Protein AF-A0A831L9N4-F1 (afdb_monomer_lite)

Foldseek 3Di:
DAAEEEWEEDDPDLQPQETPADLVNLLCCCPVPVHAYEYEAYPRHPDHPVSNVVSVHHYDPDPVVHQEYEDADADDLVPDAANHHYDYPQVPPVPDPVRVVSVVSCVVRND

Secondary structure (DSSP, 8-state):
---EEEEPPP-S-TT----SS-HHHHHHHHHHH--EEEE---SS-SS-HHHHHHTTPEE-S--TT-SEEE-SSPPPGGG--TT-EEES----TT--GGGHHHHHHHHHHT-

Radius of gyration: 14.15 Å; chains: 1; bounding box: 36×32×28 Å

Structure (mmCIF, N/CA/C/O backbone):
data_AF-A0A831L9N4-F1
#
_entry.id   AF-A0A831L9N4-F1
#
loop_
_atom_site.group_PDB
_atom_site.id
_atom_site.type_symbol
_atom_site.label_atom_id
_atom_site.label_alt_id
_atom_site.label_comp_id
_atom_site.label_asym_id
_atom_site.label_entity_id
_atom_site.label_seq_id
_atom_site.pdbx_PDB_ins_code
_atom_site.Cartn_x
_atom_site.Cartn_y
_atom_site.Cartn_z
_atom_site.occupancy
_atom_site.B_iso_or_equiv
_atom_site.auth_seq_id
_atom_site.auth_comp_id
_atom_site.auth_asym_id
_atom_site.auth_atom_id
_atom_site.pdbx_PDB_model_num
ATOM 1 N N . MET A 1 1 ? -17.192 0.353 15.255 1.00 55.91 1 MET A N 1
ATOM 2 C CA . MET A 1 1 ? -16.208 1.002 14.363 1.00 55.91 1 MET A CA 1
ATOM 3 C C . MET A 1 1 ? -15.780 -0.045 13.358 1.00 55.91 1 MET A C 1
ATOM 5 O O . MET A 1 1 ? -15.407 -1.125 13.788 1.00 55.91 1 MET A O 1
ATOM 9 N N . GLU A 1 2 ? -15.920 0.215 12.060 1.00 75.62 2 GLU A N 1
ATOM 10 C CA . GLU A 1 2 ? -15.433 -0.718 11.036 1.00 75.62 2 GLU A CA 1
ATOM 11 C C . GLU A 1 2 ? -13.903 -0.656 10.985 1.00 75.62 2 GLU A C 1
ATOM 13 O O . GLU A 1 2 ? -13.325 0.427 10.883 1.00 75.62 2 GLU A O 1
ATOM 18 N N . HIS A 1 3 ? -13.241 -1.809 11.068 1.00 92.12 3 HIS A N 1
ATOM 19 C CA . HIS A 1 3 ? -11.797 -1.904 10.881 1.00 92.12 3 HIS A CA 1
ATOM 20 C C . HIS A 1 3 ? -11.515 -2.061 9.389 1.00 92.12 3 HIS A C 1
ATOM 22 O O . HIS A 1 3 ? -11.822 -3.104 8.813 1.00 92.12 3 HIS A O 1
ATOM 28 N N . VAL A 1 4 ? -10.966 -1.016 8.764 1.00 97.12 4 VAL A N 1
ATOM 29 C CA . VAL A 1 4 ? -10.694 -0.984 7.321 1.00 97.12 4 VAL A CA 1
ATOM 30 C C . VAL A 1 4 ? -9.198 -0.855 7.067 1.00 97.12 4 VAL A C 1
ATOM 32 O O . VAL A 1 4 ? -8.549 0.073 7.558 1.00 97.12 4 VAL A O 1
ATOM 35 N N . ILE A 1 5 ? -8.673 -1.776 6.264 1.00 98.06 5 ILE A N 1
ATOM 36 C CA . ILE A 1 5 ? -7.292 -1.787 5.784 1.00 98.06 5 ILE A CA 1
ATOM 37 C C . ILE A 1 5 ? -7.274 -1.518 4.275 1.00 9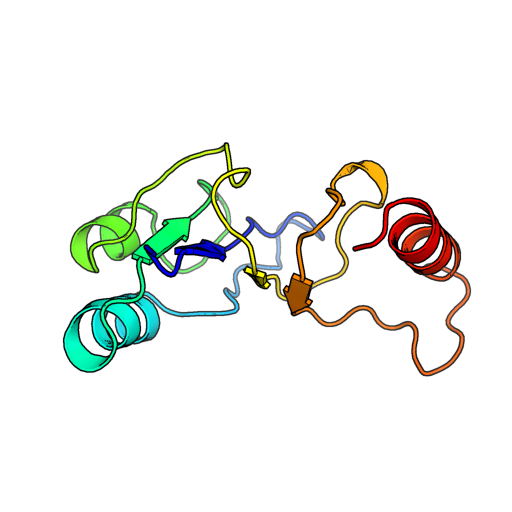8.06 5 ILE A C 1
ATOM 39 O O . ILE A 1 5 ? -8.118 -2.021 3.536 1.00 98.06 5 ILE A O 1
ATOM 43 N N . GLY A 1 6 ? -6.299 -0.742 3.812 1.00 98.50 6 GLY A N 1
ATOM 44 C CA . GLY A 1 6 ? -6.022 -0.491 2.404 1.00 98.50 6 GLY A CA 1
ATOM 45 C C . GLY A 1 6 ? -4.868 -1.357 1.901 1.00 98.50 6 GLY A C 1
ATOM 46 O O . GLY A 1 6 ? -3.862 -1.508 2.589 1.00 98.50 6 GLY A O 1
ATOM 47 N N . ILE A 1 7 ? -4.981 -1.898 0.691 1.00 98.69 7 ILE A N 1
ATOM 48 C CA . ILE A 1 7 ? -3.875 -2.514 -0.048 1.00 98.69 7 ILE A CA 1
ATOM 49 C C . ILE A 1 7 ? -3.619 -1.638 -1.270 1.00 98.69 7 ILE A C 1
ATOM 51 O O . ILE A 1 7 ? -4.423 -1.609 -2.208 1.00 98.69 7 ILE A O 1
ATOM 55 N N . ARG A 1 8 ? -2.507 -0.905 -1.236 1.00 98.19 8 ARG A N 1
ATOM 56 C CA . ARG A 1 8 ? -2.079 -0.021 -2.320 1.00 98.19 8 ARG A CA 1
ATOM 57 C C . ARG A 1 8 ? -1.600 -0.845 -3.518 1.00 98.19 8 ARG A C 1
ATOM 59 O O . ARG A 1 8 ? -1.084 -1.951 -3.347 1.00 98.19 8 ARG A O 1
ATOM 66 N N . ARG A 1 9 ? -1.743 -0.316 -4.736 1.00 98.12 9 ARG A N 1
ATOM 67 C CA . ARG A 1 9 ? -1.034 -0.873 -5.899 1.00 98.12 9 ARG A CA 1
ATOM 68 C C . ARG A 1 9 ? 0.461 -0.571 -5.799 1.00 98.12 9 ARG A C 1
ATOM 70 O O . ARG A 1 9 ? 0.848 0.513 -5.375 1.00 98.12 9 ARG A O 1
ATOM 77 N N . GLU A 1 10 ? 1.291 -1.509 -6.232 1.00 97.81 10 GLU A N 1
ATOM 78 C CA . GLU A 1 10 ? 2.717 -1.250 -6.428 1.00 97.81 10 GLU A CA 1
ATOM 79 C C . GLU A 1 10 ? 2.941 -0.520 -7.755 1.00 97.81 10 GLU A C 1
ATOM 81 O O . GLU A 1 10 ? 2.279 -0.798 -8.755 1.00 97.81 10 GLU A O 1
ATOM 86 N N . ASP A 1 11 ? 3.879 0.418 -7.747 1.00 95.06 11 ASP A N 1
ATOM 87 C CA . ASP A 1 11 ? 4.247 1.257 -8.890 1.00 95.06 11 ASP A CA 1
ATOM 88 C C . ASP A 1 11 ? 5.755 1.546 -8.938 1.00 95.06 11 ASP A C 1
ATOM 90 O O . ASP A 1 11 ? 6.213 2.380 -9.716 1.00 95.06 11 ASP A O 1
ATOM 94 N N . LYS A 1 12 ? 6.554 0.825 -8.137 1.00 93.50 12 LYS A N 1
ATOM 95 C CA . LYS A 1 12 ? 8.012 0.986 -8.112 1.00 93.50 12 LYS A CA 1
ATOM 96 C C . LYS A 1 12 ? 8.650 0.709 -9.475 1.00 93.50 12 LYS A C 1
ATOM 98 O O . LYS A 1 12 ? 9.628 1.358 -9.841 1.00 93.50 12 LYS A O 1
ATOM 103 N N . ASN A 1 13 ? 8.158 -0.314 -10.168 1.00 93.62 13 ASN A N 1
ATOM 104 C CA . ASN A 1 13 ? 8.517 -0.698 -11.531 1.00 93.62 13 ASN A CA 1
ATOM 105 C C . ASN A 1 13 ? 7.506 -1.740 -12.048 1.00 93.62 13 ASN A C 1
ATOM 107 O O . ASN A 1 13 ? 6.690 -2.252 -11.285 1.00 93.62 13 ASN A O 1
ATOM 111 N N . GLU A 1 14 ? 7.596 -2.088 -13.331 1.00 94.44 14 GLU A N 1
ATOM 112 C CA . GLU A 1 14 ? 6.726 -3.077 -13.990 1.00 94.44 14 GLU A CA 1
ATOM 113 C C . GLU A 1 14 ? 6.883 -4.523 -13.465 1.00 94.44 14 GLU A C 1
ATOM 115 O O . GLU A 1 14 ? 6.010 -5.363 -13.678 1.00 94.44 14 GLU A O 1
ATOM 120 N N . TRP A 1 15 ? 7.979 -4.819 -12.759 1.00 96.81 15 TRP A N 1
ATOM 121 C CA . TRP A 1 15 ? 8.336 -6.161 -12.286 1.00 96.81 15 TRP A CA 1
ATOM 122 C C . TRP A 1 15 ? 7.877 -6.445 -10.853 1.00 96.81 15 TRP A C 1
ATOM 124 O O . TRP A 1 15 ? 7.896 -7.600 -10.417 1.00 96.81 15 TRP A O 1
ATOM 134 N N . GLU A 1 16 ? 7.450 -5.426 -10.104 1.00 97.62 16 GLU A N 1
ATOM 135 C CA . GLU A 1 16 ? 6.956 -5.588 -8.739 1.00 97.62 16 GLU A CA 1
ATOM 136 C C . GLU A 1 16 ? 5.508 -6.085 -8.749 1.00 97.62 16 GLU A C 1
ATOM 138 O O . GLU A 1 16 ? 4.544 -5.344 -8.582 1.00 97.62 16 GLU A O 1
ATOM 143 N N . ARG A 1 17 ? 5.362 -7.389 -8.981 1.00 97.81 17 ARG A N 1
ATOM 144 C CA . ARG A 1 17 ? 4.059 -8.055 -9.086 1.00 97.81 17 ARG A CA 1
ATOM 145 C C . ARG A 1 17 ? 3.544 -8.585 -7.747 1.00 97.81 17 ARG A C 1
ATOM 147 O O . ARG A 1 17 ? 2.443 -9.134 -7.696 1.00 97.81 17 ARG A O 1
ATOM 154 N N . ARG A 1 18 ? 4.337 -8.505 -6.673 1.00 98.38 18 ARG A N 1
ATOM 155 C CA . ARG A 1 18 ? 3.956 -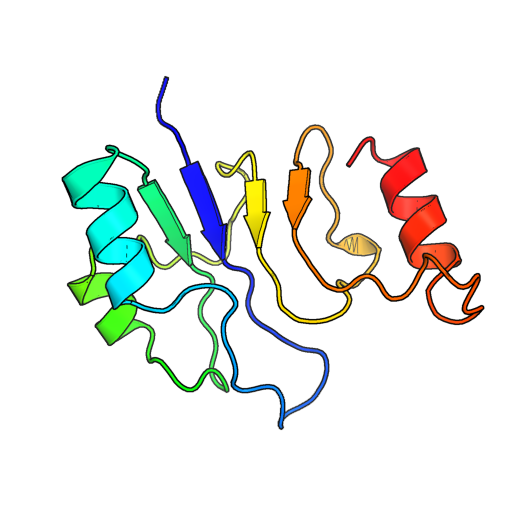9.044 -5.358 1.00 98.38 18 ARG A CA 1
ATOM 156 C C . ARG A 1 18 ? 2.881 -8.169 -4.714 1.00 98.38 18 ARG A C 1
ATOM 158 O O . ARG A 1 18 ? 2.682 -7.019 -5.083 1.00 98.38 18 ARG A O 1
ATOM 165 N N . ALA A 1 19 ? 2.194 -8.733 -3.729 1.00 98.06 19 ALA A N 1
ATOM 166 C CA . ALA A 1 19 ? 1.235 -8.020 -2.898 1.00 98.06 19 ALA A CA 1
ATOM 167 C C . ALA A 1 19 ? 1.577 -8.249 -1.419 1.00 98.06 19 ALA A C 1
ATOM 169 O O . ALA A 1 19 ? 2.043 -9.341 -1.079 1.00 98.06 19 ALA A O 1
ATOM 170 N N . PRO A 1 20 ? 1.330 -7.270 -0.532 1.00 98.19 20 PRO A N 1
ATOM 171 C CA . PRO A 1 20 ? 1.613 -7.429 0.894 1.00 98.19 20 PRO A CA 1
ATOM 172 C C . PRO A 1 20 ? 0.661 -8.434 1.563 1.00 98.19 20 PRO A C 1
ATOM 174 O O . PRO A 1 20 ? 1.031 -9.095 2.529 1.00 98.19 20 PRO A O 1
ATOM 177 N N . LEU A 1 21 ? -0.558 -8.577 1.032 1.00 98.44 21 LEU A N 1
ATOM 178 C CA . LEU A 1 21 ? -1.571 -9.527 1.480 1.00 98.44 21 LEU A CA 1
ATOM 179 C C . LEU A 1 21 ? -2.180 -10.234 0.269 1.00 98.44 21 LEU A C 1
ATOM 181 O O . LEU A 1 21 ? -2.546 -9.582 -0.709 1.00 98.44 21 LEU A O 1
ATOM 185 N N . THR A 1 22 ? -2.300 -11.557 0.335 1.00 98.69 22 THR A N 1
ATOM 186 C CA . THR A 1 22 ? -2.926 -12.375 -0.713 1.00 98.69 22 THR A CA 1
ATOM 187 C C . THR A 1 22 ? -4.459 -12.330 -0.596 1.00 98.69 22 THR A C 1
ATOM 189 O O . THR A 1 22 ? -4.981 -11.948 0.458 1.00 98.69 22 THR A O 1
ATOM 192 N N . PRO A 1 23 ? -5.211 -12.758 -1.628 1.00 98.81 23 PRO A N 1
ATOM 193 C CA . PRO A 1 23 ? -6.659 -12.949 -1.519 1.00 98.81 23 PRO A CA 1
ATOM 194 C C . PRO A 1 23 ? -7.066 -13.881 -0.362 1.00 98.81 23 PRO A C 1
ATOM 196 O O . PRO A 1 23 ? -8.074 -13.645 0.297 1.00 98.81 23 PRO A O 1
ATOM 199 N N . ASP A 1 24 ? -6.263 -14.901 -0.050 1.00 98.69 24 ASP A N 1
ATOM 200 C CA . ASP A 1 24 ? -6.508 -15.781 1.101 1.00 98.69 24 ASP A CA 1
ATOM 201 C C . ASP A 1 24 ? -6.385 -15.035 2.442 1.00 98.69 24 ASP A C 1
ATOM 203 O O . ASP A 1 24 ? -7.271 -15.121 3.293 1.00 98.69 24 ASP A O 1
ATOM 207 N N . HIS A 1 25 ? -5.349 -14.202 2.600 1.00 98.62 25 HIS A N 1
ATOM 208 C CA . HIS A 1 25 ? -5.201 -13.359 3.789 1.00 98.62 25 HIS A CA 1
ATOM 209 C C . HIS A 1 25 ? -6.384 -12.400 3.950 1.00 98.62 25 HIS A C 1
ATOM 211 O O . HIS A 1 25 ? -6.883 -12.222 5.059 1.00 98.62 25 HIS A O 1
ATOM 217 N N . VAL A 1 26 ? -6.851 -11.804 2.849 1.00 98.50 26 VAL A N 1
ATOM 218 C CA . VAL A 1 26 ? -8.033 -10.930 2.826 1.00 98.50 26 VAL A CA 1
ATOM 219 C C . VAL A 1 26 ? -9.279 -11.670 3.308 1.00 98.50 26 VAL A C 1
ATOM 221 O O . VAL A 1 26 ? -9.986 -11.176 4.188 1.00 98.50 26 VAL A O 1
ATOM 224 N N . ARG A 1 27 ? -9.524 -12.872 2.775 1.00 98.62 27 ARG A N 1
ATOM 225 C CA . ARG A 1 27 ? -10.658 -13.706 3.180 1.00 98.62 27 ARG A CA 1
ATOM 226 C C . ARG A 1 27 ? -10.596 -14.015 4.672 1.00 98.62 27 ARG A C 1
ATOM 228 O O . ARG A 1 27 ? -11.565 -13.783 5.391 1.00 98.62 27 ARG A O 1
ATOM 235 N N . ARG A 1 28 ? -9.429 -14.444 5.156 1.00 98.44 28 ARG A N 1
ATOM 236 C CA . ARG A 1 28 ? -9.202 -14.751 6.571 1.00 98.44 28 ARG A CA 1
ATOM 237 C C . ARG A 1 28 ? -9.397 -13.533 7.475 1.00 98.44 28 ARG A C 1
ATOM 239 O O . ARG A 1 28 ? -10.007 -13.663 8.531 1.00 98.44 28 ARG A O 1
ATOM 246 N N . LEU A 1 29 ? -8.908 -12.358 7.078 1.00 97.56 29 LEU A N 1
ATOM 247 C CA . LEU A 1 29 ? -9.103 -11.106 7.819 1.00 97.56 29 LEU A CA 1
ATOM 248 C C . LEU A 1 29 ? -10.588 -10.773 7.984 1.00 97.56 29 LEU A C 1
ATOM 250 O O . LEU A 1 29 ? -11.029 -10.410 9.076 1.00 97.56 29 LEU A O 1
ATOM 254 N N . LYS A 1 30 ? -11.367 -10.956 6.921 1.00 96.75 30 LYS A N 1
ATOM 255 C CA . LYS A 1 30 ? -12.810 -10.742 6.951 1.00 96.75 30 LYS A CA 1
ATOM 256 C C . LYS A 1 30 ? -13.522 -11.774 7.824 1.00 96.75 30 LYS A C 1
ATOM 258 O O . LYS A 1 30 ? -14.280 -11.397 8.710 1.00 96.75 30 LYS A O 1
ATOM 263 N N . GLU A 1 31 ? -13.280 -13.060 7.589 1.00 97.62 31 GLU A N 1
ATOM 264 C CA . GLU A 1 31 ? -14.026 -14.156 8.221 1.00 97.62 31 GLU A CA 1
ATOM 265 C C . GLU A 1 31 ? -13.663 -14.353 9.697 1.00 97.62 31 GLU A C 1
ATOM 267 O O . GLU A 1 31 ? -14.549 -14.549 10.525 1.00 97.62 31 GLU A O 1
ATOM 272 N N . ALA A 1 32 ? -12.377 -14.273 10.047 1.00 97.31 32 ALA A N 1
ATOM 273 C CA . ALA A 1 32 ? -11.917 -14.527 11.412 1.00 97.31 32 ALA A CA 1
ATOM 274 C C . ALA A 1 32 ? -11.918 -13.273 12.300 1.00 97.31 32 ALA A C 1
ATOM 276 O O . ALA A 1 32 ? -11.965 -13.395 13.524 1.00 97.31 32 ALA A O 1
ATOM 277 N N . HIS A 1 33 ? -11.828 -12.077 11.707 1.00 96.12 33 HIS A N 1
ATOM 278 C CA . HIS A 1 33 ? -11.608 -10.836 12.459 1.00 96.12 33 HIS A CA 1
ATOM 279 C C . HIS A 1 33 ? -12.571 -9.696 12.104 1.00 96.12 33 HIS A C 1
ATOM 281 O O . HIS A 1 33 ? -12.503 -8.643 12.735 1.00 96.12 33 HIS A O 1
ATOM 287 N N . GLY A 1 34 ? -13.463 -9.867 11.121 1.00 96.06 34 GLY A N 1
ATOM 288 C CA . GLY A 1 34 ? -14.383 -8.807 10.697 1.00 96.06 34 GLY A CA 1
ATOM 289 C C . GLY A 1 34 ? -13.676 -7.581 10.109 1.00 96.06 34 GLY A C 1
ATOM 290 O O . GLY A 1 34 ? -14.227 -6.483 10.133 1.00 96.06 34 GLY A O 1
ATOM 291 N N . VAL A 1 35 ? -12.442 -7.743 9.619 1.00 97.44 35 VAL A N 1
ATOM 292 C CA . VAL A 1 35 ? -11.657 -6.654 9.030 1.00 97.44 35 VAL A CA 1
ATOM 293 C C . VAL A 1 35 ? -12.003 -6.527 7.552 1.00 97.44 35 VAL A C 1
ATOM 295 O O . VAL A 1 35 ? -11.889 -7.481 6.782 1.00 97.44 35 VAL A O 1
ATOM 298 N N . HIS A 1 36 ? -12.406 -5.329 7.146 1.00 97.75 36 HIS A N 1
ATOM 299 C CA . HIS A 1 36 ? -12.697 -5.001 5.759 1.00 97.75 36 HIS A CA 1
ATOM 300 C C . HIS A 1 36 ? -11.429 -4.548 5.040 1.00 97.75 36 HIS A C 1
ATOM 302 O O . HIS A 1 36 ? -10.580 -3.861 5.609 1.00 97.75 36 HIS A O 1
ATOM 308 N N . THR A 1 37 ? -11.318 -4.895 3.762 1.00 98.38 37 THR A N 1
ATOM 309 C CA . THR A 1 37 ? -10.160 -4.527 2.946 1.00 98.38 37 THR A CA 1
ATOM 310 C C . THR A 1 37 ? -10.595 -3.781 1.697 1.00 98.38 37 THR A C 1
ATOM 312 O O . THR A 1 37 ? -11.444 -4.271 0.945 1.00 98.38 37 THR A O 1
ATOM 315 N N . ILE A 1 38 ? -9.975 -2.630 1.457 1.00 98.69 38 ILE A N 1
ATOM 316 C CA . ILE A 1 38 ? -10.064 -1.891 0.202 1.00 98.69 38 ILE A CA 1
ATOM 317 C C . ILE A 1 38 ? -8.767 -2.130 -0.563 1.00 98.69 38 ILE A C 1
ATOM 319 O O . ILE A 1 38 ? -7.680 -1.993 -0.012 1.00 98.69 38 ILE A O 1
ATOM 323 N N . VAL A 1 39 ? -8.871 -2.513 -1.826 1.00 98.75 39 VAL A N 1
ATOM 324 C CA . VAL A 1 39 ? -7.734 -2.882 -2.664 1.00 98.75 39 VAL A CA 1
ATOM 325 C C . VAL A 1 39 ? -7.728 -1.981 -3.887 1.00 98.75 39 VAL A C 1
ATOM 327 O O . VAL A 1 39 ? -8.716 -1.926 -4.621 1.00 98.75 39 VAL A O 1
ATOM 330 N N . GLN A 1 40 ? -6.610 -1.301 -4.133 1.00 98.75 40 GLN A N 1
ATOM 331 C CA . GLN A 1 40 ? -6.457 -0.547 -5.372 1.00 98.75 40 GLN A CA 1
ATOM 332 C C . GLN A 1 40 ? -6.373 -1.490 -6.579 1.00 98.75 40 GLN A C 1
ATOM 334 O O . GLN A 1 40 ? -5.697 -2.530 -6.490 1.00 98.75 40 GLN A O 1
ATOM 339 N N . PRO A 1 41 ? -7.015 -1.133 -7.708 1.00 98.56 41 PRO A N 1
ATOM 340 C CA . PRO A 1 41 ? -6.785 -1.793 -8.984 1.00 98.56 41 PRO A CA 1
ATOM 341 C C . PRO A 1 41 ? -5.299 -1.779 -9.337 1.00 98.56 41 PRO A C 1
ATOM 343 O O . PRO A 1 41 ? -4.615 -0.759 -9.177 1.00 98.56 41 PRO A O 1
ATOM 346 N N . SER A 1 42 ? -4.788 -2.910 -9.819 1.00 98.06 42 SER A N 1
ATOM 347 C CA . SER A 1 42 ? -3.398 -3.016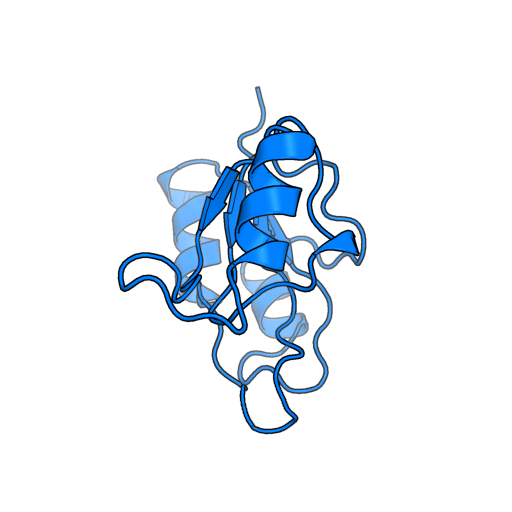 -10.263 1.00 98.06 42 SER A CA 1
ATOM 348 C C . SER A 1 42 ? -3.288 -3.868 -11.528 1.00 98.06 42 SER A C 1
ATOM 350 O O . SER A 1 42 ? -3.691 -5.029 -11.502 1.00 98.06 42 SER A O 1
ATOM 352 N N . PRO A 1 43 ? -2.694 -3.340 -12.615 1.00 96.25 43 PRO A N 1
ATOM 353 C CA . PRO A 1 43 ? -2.507 -4.101 -13.848 1.00 96.25 43 PRO A CA 1
ATOM 354 C C . PRO A 1 43 ? -1.325 -5.083 -13.788 1.00 96.25 43 PRO A C 1
ATOM 356 O O . PRO A 1 43 ? -1.242 -5.979 -14.622 1.00 96.25 43 PRO A O 1
ATOM 359 N N . ILE A 1 44 ? -0.399 -4.917 -12.833 1.00 96.94 44 ILE A N 1
ATOM 360 C CA . ILE A 1 44 ? 0.848 -5.702 -12.764 1.00 96.94 44 ILE A CA 1
ATOM 361 C C . ILE A 1 44 ? 0.848 -6.759 -11.652 1.00 96.94 44 ILE A C 1
ATOM 363 O O . ILE A 1 44 ? 1.609 -7.730 -11.720 1.00 96.94 44 ILE A O 1
ATOM 367 N N . ARG A 1 45 ? -0.005 -6.597 -10.633 1.00 97.94 45 ARG A N 1
ATOM 368 C CA . ARG A 1 45 ? -0.092 -7.509 -9.487 1.00 97.94 45 ARG A CA 1
ATOM 369 C C . ARG A 1 45 ? -0.385 -8.941 -9.941 1.00 97.94 45 ARG A C 1
ATOM 371 O O . ARG A 1 45 ? -1.181 -9.179 -10.841 1.00 9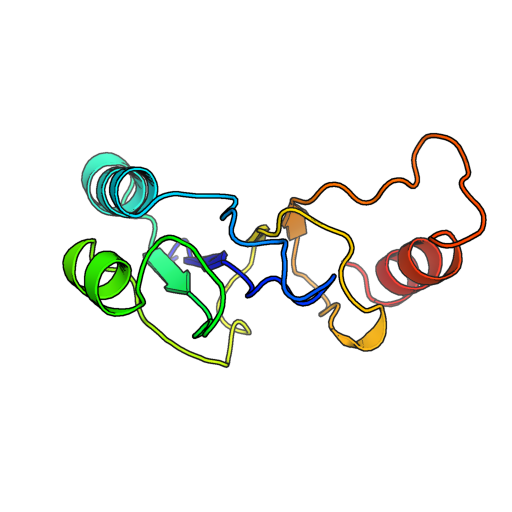7.94 45 ARG A O 1
ATOM 378 N N . VAL A 1 46 ? 0.269 -9.908 -9.299 1.00 98.31 46 VAL A N 1
ATOM 379 C CA . VAL A 1 46 ? 0.129 -11.337 -9.619 1.00 98.31 46 VAL A CA 1
ATOM 380 C C . VAL A 1 46 ? -1.277 -11.870 -9.334 1.00 98.31 46 VAL A C 1
ATOM 382 O O . VAL A 1 46 ? -1.751 -12.727 -10.068 1.00 98.31 46 VAL A O 1
ATOM 385 N N . PHE A 1 47 ? -1.940 -11.331 -8.308 1.00 98.56 47 PHE A N 1
ATOM 386 C CA . PHE A 1 47 ? -3.336 -11.606 -7.981 1.00 98.56 47 PHE A CA 1
ATOM 387 C C . PHE A 1 47 ? -4.242 -10.570 -8.643 1.00 98.56 47 PHE A C 1
ATOM 389 O O . PHE A 1 47 ? -4.068 -9.358 -8.452 1.00 98.56 47 PHE A O 1
ATOM 396 N N . THR A 1 48 ? -5.218 -11.058 -9.394 1.00 98.50 48 THR A N 1
ATOM 397 C CA . THR A 1 48 ? -6.178 -10.238 -10.129 1.00 98.50 48 THR A CA 1
ATOM 398 C C . THR A 1 48 ? -7.156 -9.530 -9.194 1.00 98.50 48 THR A C 1
ATOM 400 O O . THR A 1 48 ? -7.428 -9.971 -8.075 1.00 98.50 48 THR A O 1
ATOM 403 N N . ASP A 1 49 ? -7.740 -8.430 -9.668 1.00 98.69 49 ASP A N 1
ATOM 404 C CA . ASP A 1 49 ? -8.785 -7.719 -8.926 1.00 98.69 49 ASP A CA 1
ATOM 405 C C . ASP A 1 49 ? -10.008 -8.614 -8.656 1.00 98.69 49 ASP A C 1
ATOM 407 O O . ASP A 1 49 ? -10.633 -8.501 -7.602 1.00 98.69 49 ASP A O 1
ATOM 411 N N . ASP A 1 50 ? -10.325 -9.543 -9.563 1.00 98.69 50 ASP A N 1
ATOM 412 C CA . ASP A 1 50 ? -11.429 -10.494 -9.394 1.00 98.69 50 ASP A CA 1
ATOM 413 C C . ASP A 1 50 ? -11.168 -11.510 -8.280 1.00 98.69 50 ASP A C 1
ATOM 415 O O . ASP A 1 50 ? -12.082 -11.817 -7.513 1.00 98.69 50 ASP A O 1
ATOM 419 N N . GLU A 1 51 ? -9.927 -11.972 -8.109 1.00 98.81 51 GLU A N 1
ATOM 420 C CA . GLU A 1 51 ? -9.564 -12.824 -6.971 1.00 98.81 51 GLU A CA 1
ATOM 421 C C . GLU A 1 51 ? -9.773 -12.097 -5.635 1.00 98.81 51 GLU A C 1
ATOM 423 O O . GLU A 1 51 ? -10.299 -12.680 -4.684 1.00 98.81 51 GLU A O 1
ATOM 428 N N . TYR A 1 52 ? -9.439 -10.805 -5.561 1.00 98.81 52 TYR A N 1
ATOM 429 C CA . TYR A 1 52 ? -9.711 -9.990 -4.374 1.00 98.81 52 TYR A CA 1
ATOM 430 C C . TYR A 1 52 ? -11.211 -9.752 -4.151 1.00 98.81 52 TYR A C 1
ATOM 432 O O . TYR A 1 52 ? -11.673 -9.854 -3.011 1.00 98.81 52 TYR A O 1
ATOM 440 N N . ARG A 1 53 ? -11.999 -9.500 -5.209 1.00 98.69 53 ARG A N 1
ATOM 441 C CA . ARG A 1 53 ? -13.471 -9.413 -5.105 1.00 98.69 53 ARG A CA 1
ATOM 442 C C . ARG A 1 53 ? -14.059 -10.715 -4.567 1.00 98.69 53 ARG A C 1
ATOM 444 O O . ARG A 1 53 ? -14.856 -10.686 -3.631 1.00 98.69 53 ARG A O 1
ATOM 451 N N . ALA A 1 54 ? -13.618 -11.858 -5.092 1.00 98.62 54 ALA A N 1
ATOM 452 C CA . ALA A 1 54 ? -14.043 -13.185 -4.645 1.00 98.62 54 ALA A CA 1
ATOM 453 C C . ALA A 1 54 ? -13.588 -13.517 -3.208 1.00 98.62 54 ALA A C 1
ATOM 455 O O . ALA A 1 54 ? -14.201 -14.346 -2.528 1.00 98.62 54 ALA A O 1
ATOM 456 N N . ALA A 1 55 ? -12.522 -12.877 -2.722 1.00 98.56 55 ALA A N 1
ATOM 457 C CA . ALA A 1 55 ? -12.098 -12.914 -1.321 1.00 98.56 55 ALA A CA 1
ATOM 458 C C . ALA A 1 55 ? -12.896 -11.970 -0.405 1.00 98.56 55 ALA A C 1
ATOM 460 O O . ALA A 1 55 ? -12.774 -12.038 0.816 1.00 98.56 55 ALA A O 1
ATOM 461 N N . GLY A 1 56 ? -13.753 -11.120 -0.974 1.00 98.00 56 GLY A N 1
ATOM 462 C CA . GLY A 1 56 ? -14.608 -10.202 -0.234 1.00 98.00 56 GLY A CA 1
ATOM 463 C C . GLY A 1 56 ? -14.011 -8.816 0.001 1.00 98.00 56 GLY A C 1
ATOM 464 O O . GLY A 1 56 ? -14.545 -8.103 0.855 1.00 98.00 56 GLY A O 1
ATOM 465 N N . ALA A 1 57 ? -12.957 -8.437 -0.730 1.00 98.31 57 ALA A N 1
ATOM 466 C CA . ALA A 1 57 ? -12.444 -7.071 -0.756 1.00 98.31 57 ALA A CA 1
ATOM 467 C C . ALA A 1 57 ? -13.313 -6.140 -1.610 1.00 98.31 57 ALA A C 1
ATOM 469 O O . ALA A 1 57 ? -13.929 -6.550 -2.595 1.00 98.31 57 ALA A O 1
ATOM 470 N N . GLN A 1 58 ? -13.272 -4.852 -1.278 1.00 98.56 58 GLN A N 1
ATOM 471 C CA . GLN A 1 58 ? -13.736 -3.783 -2.154 1.00 98.56 58 GLN A CA 1
ATOM 472 C C . GLN A 1 58 ? -12.592 -3.354 -3.080 1.00 98.56 58 GLN A C 1
ATOM 474 O O . GLN A 1 58 ? -11.522 -2.995 -2.600 1.00 98.56 58 GLN A O 1
ATOM 479 N N . ILE A 1 59 ? -12.825 -3.327 -4.393 1.00 98.69 59 ILE A N 1
ATOM 480 C CA . ILE A 1 59 ? -11.873 -2.739 -5.346 1.00 98.69 59 ILE A CA 1
ATOM 481 C C . ILE A 1 59 ? -12.181 -1.250 -5.503 1.00 98.69 59 ILE A C 1
ATOM 483 O O . ILE A 1 59 ? -13.307 -0.899 -5.856 1.00 98.69 59 ILE A O 1
ATOM 487 N N . SER A 1 60 ? -11.214 -0.380 -5.214 1.00 98.50 60 SER A N 1
ATOM 488 C CA . SER A 1 60 ? -11.381 1.080 -5.266 1.00 98.50 60 SER A CA 1
ATOM 489 C C . SER A 1 60 ? -10.033 1.786 -5.372 1.00 98.50 60 SER A C 1
ATOM 491 O O . SER A 1 60 ? -9.082 1.402 -4.700 1.00 98.50 60 SER A O 1
ATOM 493 N N . GLU A 1 61 ? -9.969 2.846 -6.175 1.00 97.81 61 GLU A N 1
ATOM 494 C CA . GLU A 1 61 ? -8.824 3.767 -6.215 1.00 97.81 61 GLU A CA 1
ATOM 495 C C . GLU A 1 61 ? -8.646 4.522 -4.893 1.00 97.81 61 GLU A C 1
ATOM 497 O O . GLU A 1 61 ? -7.522 4.739 -4.436 1.00 97.81 61 GLU A O 1
ATOM 502 N N . ASP A 1 62 ? -9.765 4.900 -4.275 1.00 97.00 62 ASP A N 1
ATOM 503 C CA . ASP A 1 62 ? -9.787 5.656 -3.032 1.00 97.00 62 ASP A CA 1
ATOM 504 C C . ASP A 1 62 ? -9.583 4.738 -1.818 1.00 97.00 62 ASP A C 1
ATOM 506 O O . ASP A 1 62 ? -10.374 3.816 -1.585 1.00 97.00 62 ASP A O 1
ATOM 510 N N . LEU A 1 63 ? -8.530 5.028 -1.048 1.00 96.94 63 LEU A N 1
ATOM 511 C CA . LEU A 1 63 ? -8.171 4.369 0.208 1.00 96.94 63 LEU A CA 1
ATOM 512 C C . LEU A 1 63 ? -8.462 5.237 1.444 1.00 96.94 63 LEU A C 1
ATOM 514 O O . LEU A 1 63 ? -8.139 4.811 2.546 1.00 96.94 63 LEU A O 1
ATOM 518 N N . SER A 1 64 ? -9.094 6.407 1.301 1.00 94.38 64 SER A N 1
ATOM 519 C CA . SER A 1 64 ? -9.328 7.384 2.385 1.00 94.38 64 SER A CA 1
ATOM 520 C C . SER A 1 64 ? -10.068 6.824 3.607 1.00 94.38 64 SER A C 1
ATOM 522 O O . SER A 1 64 ? -9.936 7.327 4.722 1.00 94.38 64 SER A O 1
ATOM 524 N N . ARG A 1 65 ? -10.856 5.758 3.420 1.00 94.75 65 ARG A N 1
ATOM 525 C CA . ARG A 1 65 ? -11.550 5.051 4.509 1.00 94.75 65 ARG A CA 1
ATOM 526 C C . ARG A 1 65 ? -10.624 4.166 5.347 1.00 94.75 65 ARG A C 1
ATOM 528 O O . ARG A 1 65 ? -11.007 3.784 6.453 1.00 94.75 65 ARG A O 1
ATOM 535 N N . ALA A 1 66 ? -9.462 3.782 4.825 1.00 96.12 66 ALA A N 1
ATOM 536 C CA . ALA A 1 66 ? -8.524 2.909 5.509 1.00 96.12 66 ALA A CA 1
ATOM 537 C C . ALA A 1 66 ? -7.659 3.699 6.494 1.00 96.12 66 ALA A C 1
ATOM 539 O O . ALA A 1 66 ? -7.040 4.693 6.137 1.00 96.12 66 ALA A O 1
ATOM 540 N N . ARG A 1 67 ? -7.569 3.213 7.736 1.00 94.62 67 ARG A N 1
ATOM 541 C CA . ARG A 1 67 ? -6.665 3.782 8.755 1.00 94.62 67 ARG A CA 1
ATOM 542 C C . ARG A 1 67 ? -5.286 3.134 8.753 1.00 94.62 67 ARG A C 1
ATOM 544 O O . ARG A 1 67 ? -4.365 3.659 9.369 1.00 94.62 67 ARG A O 1
ATOM 551 N N . VAL A 1 68 ? -5.156 1.994 8.077 1.00 97.56 68 VAL A N 1
ATOM 552 C CA . VAL A 1 68 ? -3.887 1.300 7.860 1.00 97.56 68 VAL A CA 1
ATOM 553 C C . VAL A 1 68 ? -3.770 0.968 6.380 1.00 97.56 68 VAL A C 1
ATOM 555 O O . VAL A 1 68 ? -4.687 0.365 5.824 1.00 97.56 68 VAL A O 1
ATOM 558 N N . VAL A 1 69 ? -2.658 1.327 5.744 1.00 98.44 69 VAL A N 1
ATOM 559 C CA . VAL A 1 69 ? -2.388 1.048 4.328 1.00 98.44 69 VAL A CA 1
ATOM 560 C C . VAL A 1 69 ? -1.136 0.187 4.198 1.00 98.44 69 VAL A C 1
ATOM 562 O O . VAL A 1 69 ? -0.078 0.510 4.734 1.00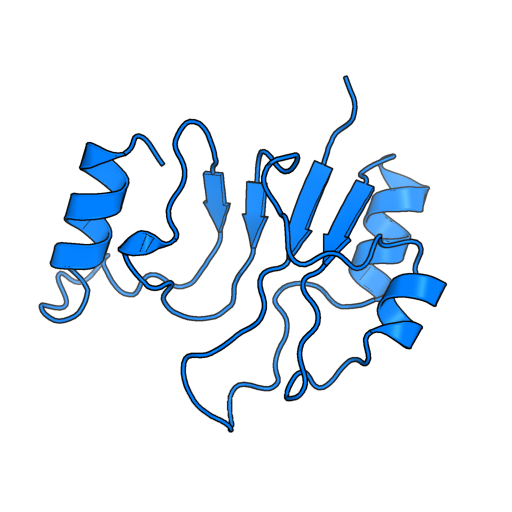 98.44 69 VAL A O 1
ATOM 565 N N . PHE A 1 70 ? -1.257 -0.916 3.465 1.00 98.69 70 PHE A N 1
ATOM 566 C CA . PHE A 1 70 ? -0.168 -1.841 3.177 1.00 98.69 70 PHE A CA 1
ATOM 567 C C . PHE A 1 70 ? 0.377 -1.626 1.766 1.00 98.69 70 PHE A C 1
ATOM 569 O O . PHE A 1 70 ? -0.390 -1.491 0.807 1.00 98.69 70 PHE A O 1
ATOM 576 N N . ALA A 1 71 ? 1.702 -1.686 1.652 1.00 98.38 71 ALA A N 1
ATOM 577 C CA . ALA A 1 71 ? 2.452 -1.774 0.403 1.00 98.38 71 ALA A CA 1
ATOM 578 C C . ALA A 1 71 ? 3.689 -2.671 0.609 1.00 98.38 71 ALA A C 1
ATOM 580 O O . ALA A 1 71 ? 4.080 -2.976 1.736 1.00 98.38 71 ALA A O 1
ATOM 581 N N . VAL A 1 72 ? 4.312 -3.118 -0.474 1.00 98.12 72 VAL A N 1
ATOM 582 C CA . VAL A 1 72 ? 5.585 -3.844 -0.454 1.00 98.12 72 VAL A CA 1
ATOM 583 C C . VAL A 1 72 ? 6.736 -2.848 -0.525 1.00 98.12 72 VAL A C 1
ATOM 585 O O . VAL A 1 72 ? 7.617 -2.868 0.335 1.00 98.12 72 VAL A O 1
ATOM 588 N N . LYS A 1 73 ? 6.761 -1.987 -1.543 1.00 97.44 73 LYS A N 1
ATOM 589 C CA . LYS A 1 73 ? 7.885 -1.085 -1.813 1.00 97.44 73 LYS A CA 1
ATOM 590 C C . LYS A 1 73 ? 7.609 0.335 -1.332 1.00 97.44 73 LYS A C 1
ATOM 592 O O . LYS A 1 73 ? 6.613 0.609 -0.668 1.00 97.44 73 LYS A O 1
ATOM 597 N N . GLU A 1 74 ? 8.581 1.209 -1.583 1.00 96.25 74 GLU A N 1
ATOM 598 C CA . GLU A 1 74 ? 8.512 2.615 -1.200 1.00 96.25 74 GLU A CA 1
ATOM 599 C C . GLU A 1 74 ? 7.290 3.293 -1.836 1.00 96.25 74 GLU A C 1
ATOM 601 O O . GLU A 1 74 ? 6.961 3.013 -2.988 1.00 96.25 74 GLU A O 1
ATOM 606 N N . ILE A 1 75 ? 6.643 4.195 -1.098 1.00 96.56 75 ILE A N 1
ATOM 607 C CA . ILE A 1 75 ? 5.457 4.928 -1.552 1.00 96.56 75 ILE A CA 1
ATOM 608 C C . ILE A 1 75 ? 5.889 6.348 -1.961 1.00 96.56 75 ILE A C 1
ATOM 610 O O . ILE A 1 75 ? 6.634 6.981 -1.209 1.00 96.56 75 ILE A O 1
ATOM 614 N N . PRO A 1 76 ? 5.438 6.873 -3.117 1.00 95.88 76 PRO A N 1
ATOM 615 C CA . PRO A 1 76 ? 5.625 8.274 -3.485 1.00 95.88 76 PRO A CA 1
ATOM 616 C C . PRO A 1 76 ? 5.170 9.229 -2.372 1.00 95.88 76 PRO A C 1
ATOM 618 O O . PRO A 1 76 ? 4.097 9.062 -1.789 1.00 95.88 76 PRO A O 1
ATOM 621 N N . ALA A 1 77 ? 6.002 10.223 -2.062 1.00 95.75 77 ALA A N 1
ATOM 622 C CA . ALA A 1 77 ? 5.857 11.080 -0.885 1.00 95.75 77 ALA A CA 1
ATOM 623 C C . ALA A 1 77 ? 4.532 11.874 -0.870 1.00 95.75 77 ALA A C 1
ATOM 625 O O . ALA A 1 77 ? 3.964 12.161 0.183 1.00 95.75 77 ALA A O 1
ATOM 626 N N . GLU A 1 78 ? 4.013 12.204 -2.044 1.00 95.25 78 GLU A N 1
ATOM 627 C CA . GLU A 1 78 ? 2.757 12.912 -2.260 1.00 95.25 78 GLU A CA 1
ATOM 628 C C . GLU A 1 78 ? 1.507 12.092 -1.911 1.00 95.25 78 GLU A C 1
ATOM 630 O O . GLU A 1 78 ? 0.432 12.668 -1.759 1.00 95.25 78 GLU A O 1
ATOM 635 N N . LEU A 1 79 ? 1.630 10.768 -1.767 1.00 95.75 79 LEU A N 1
ATOM 636 C CA . LEU A 1 79 ? 0.494 9.879 -1.513 1.00 95.75 79 LEU A CA 1
ATOM 637 C C . LEU A 1 79 ? 0.228 9.630 -0.027 1.00 95.75 79 LEU A C 1
ATOM 639 O O . LEU A 1 79 ? -0.793 9.025 0.301 1.00 95.75 79 LEU A O 1
ATOM 643 N N . PHE A 1 80 ? 1.112 10.075 0.870 1.00 96.75 80 PHE A N 1
ATOM 644 C CA . PHE A 1 80 ? 0.869 9.955 2.305 1.00 96.75 80 PHE A CA 1
ATOM 645 C C . PHE A 1 80 ? -0.265 10.882 2.742 1.00 96.75 80 PHE A C 1
ATOM 647 O O . PHE A 1 80 ? -0.289 12.074 2.434 1.00 96.75 80 PHE A O 1
ATOM 654 N N . GLN A 1 81 ? -1.192 10.305 3.496 1.00 95.50 81 GLN A N 1
ATOM 655 C CA . GLN A 1 81 ? -2.356 10.962 4.081 1.00 95.50 81 GLN A CA 1
ATOM 656 C C . GLN A 1 81 ? -2.198 11.055 5.604 1.00 95.50 81 GLN A C 1
ATOM 658 O O . GLN A 1 81 ? -1.620 10.137 6.193 1.00 95.50 81 GLN A O 1
ATOM 663 N N . PRO A 1 82 ? -2.712 12.123 6.242 1.00 95.19 82 PRO A N 1
ATOM 664 C CA . PRO A 1 82 ? -2.684 12.258 7.696 1.00 95.19 82 PRO A CA 1
ATOM 665 C C . PRO A 1 82 ? -3.514 11.161 8.372 1.00 95.19 82 PRO A C 1
ATOM 667 O O . PRO A 1 82 ? -4.412 10.575 7.758 1.00 95.19 82 PRO A O 1
ATOM 670 N N . ASP A 1 83 ? -3.229 10.893 9.648 1.00 92.19 83 ASP A N 1
ATOM 671 C CA . ASP A 1 83 ? -3.990 9.962 10.496 1.00 92.19 83 ASP A CA 1
ATOM 672 C C . ASP A 1 83 ? -4.153 8.552 9.889 1.00 92.19 83 ASP A C 1
ATOM 674 O O . ASP A 1 83 ? -5.195 7.896 10.055 1.00 92.19 83 ASP A O 1
ATOM 678 N N . THR A 1 84 ? -3.133 8.103 9.153 1.00 95.94 84 THR A N 1
ATOM 679 C CA . THR A 1 84 ? -3.098 6.824 8.437 1.00 95.94 84 THR A CA 1
ATOM 680 C C . THR A 1 84 ? -1.772 6.132 8.703 1.00 95.94 84 THR A C 1
ATOM 682 O O . THR A 1 84 ? -0.730 6.663 8.351 1.00 95.94 84 THR A O 1
ATOM 685 N N . ALA A 1 85 ? -1.800 4.926 9.267 1.00 97.00 85 ALA A N 1
ATOM 686 C CA . ALA A 1 85 ? -0.591 4.140 9.482 1.00 97.00 85 ALA A CA 1
ATOM 687 C C . ALA A 1 85 ? -0.184 3.398 8.199 1.00 97.00 85 ALA A C 1
ATOM 689 O O . ALA A 1 85 ? -1.000 2.703 7.590 1.00 97.00 85 ALA A O 1
ATOM 690 N N . TYR A 1 86 ? 1.090 3.473 7.815 1.00 98.00 86 TYR A N 1
ATOM 691 C CA . TYR A 1 86 ? 1.612 2.779 6.632 1.00 98.00 86 TYR A CA 1
ATOM 692 C C . TYR A 1 86 ? 2.503 1.595 7.018 1.00 98.00 86 TYR A C 1
ATOM 694 O O . TYR A 1 86 ? 3.427 1.728 7.819 1.00 98.00 86 TYR A O 1
ATOM 702 N N . VAL A 1 87 ? 2.262 0.433 6.406 1.00 98.38 87 VAL A N 1
ATOM 703 C CA . VAL A 1 87 ? 3.046 -0.795 6.610 1.00 98.38 87 VAL A CA 1
ATOM 704 C C . VAL A 1 87 ? 3.695 -1.198 5.290 1.00 98.38 87 VAL A C 1
ATOM 706 O O . VAL A 1 87 ? 3.030 -1.722 4.398 1.00 98.38 87 VAL A O 1
ATOM 709 N N . PHE A 1 88 ? 4.993 -0.921 5.155 1.00 98.12 88 PHE A N 1
ATOM 710 C CA . PHE A 1 88 ? 5.762 -1.164 3.932 1.00 98.12 88 PHE A CA 1
ATOM 711 C C . PHE A 1 88 ? 7.269 -1.180 4.202 1.00 98.12 88 PHE A C 1
ATOM 713 O O . PHE A 1 88 ? 7.738 -0.735 5.254 1.00 98.12 88 PHE A O 1
ATOM 720 N N . PHE A 1 89 ? 8.061 -1.660 3.240 1.00 97.69 89 PHE A N 1
ATOM 721 C CA . PHE A 1 89 ? 9.514 -1.556 3.325 1.00 97.69 89 PHE A CA 1
ATOM 722 C C . PHE A 1 89 ? 9.962 -0.154 2.890 1.00 97.69 89 PHE A C 1
ATOM 724 O O . PHE A 1 89 ? 10.222 0.101 1.714 1.00 97.69 89 PHE A O 1
ATOM 731 N N . SER A 1 90 ? 10.096 0.755 3.857 1.00 96.56 90 SER A N 1
ATOM 732 C CA . SER A 1 90 ? 10.495 2.152 3.623 1.00 96.56 90 SER A CA 1
ATOM 733 C C . SER A 1 90 ? 11.956 2.324 3.211 1.00 96.56 90 SER A C 1
ATOM 735 O O . SER A 1 90 ? 12.311 3.329 2.610 1.00 96.56 90 SER A O 1
ATOM 737 N N . HIS A 1 91 ? 12.827 1.372 3.556 1.00 96.69 91 HIS A N 1
ATOM 738 C CA . HIS A 1 91 ? 14.279 1.476 3.379 1.00 96.69 91 HIS A CA 1
ATOM 739 C C . HIS A 1 91 ? 14.863 2.782 3.957 1.00 96.69 91 HIS A C 1
ATOM 741 O O . HIS A 1 91 ? 15.749 3.371 3.351 1.00 96.69 91 HIS A O 1
ATOM 747 N N . THR A 1 92 ? 14.385 3.227 5.124 1.00 96.94 92 THR A N 1
ATOM 748 C CA . THR A 1 92 ? 14.872 4.453 5.792 1.00 96.94 92 THR A CA 1
ATOM 749 C C . THR A 1 92 ? 15.750 4.182 7.013 1.00 96.94 92 THR A C 1
ATOM 751 O O . THR A 1 92 ? 16.584 5.009 7.367 1.00 96.94 92 THR A O 1
ATOM 754 N N . ILE A 1 93 ? 15.620 3.009 7.646 1.00 96.88 93 ILE A N 1
ATOM 755 C CA . ILE A 1 93 ? 16.270 2.708 8.936 1.00 96.88 93 ILE A CA 1
ATOM 756 C C . ILE A 1 93 ? 17.808 2.726 8.894 1.00 96.88 93 ILE A C 1
ATOM 758 O O . ILE A 1 93 ? 18.445 2.891 9.928 1.00 96.88 93 ILE A O 1
ATOM 762 N N . LYS A 1 94 ? 18.421 2.578 7.710 1.00 97.00 94 LYS A N 1
ATOM 763 C CA . LYS A 1 94 ? 19.882 2.649 7.529 1.00 97.00 94 LYS A CA 1
ATOM 764 C C . LYS A 1 94 ? 20.340 4.019 7.009 1.00 97.00 94 LYS A C 1
ATOM 766 O O . LYS A 1 94 ? 21.464 4.130 6.532 1.00 97.00 94 LYS A O 1
ATOM 771 N N . GLY A 1 95 ? 19.477 5.038 7.048 1.00 94.25 95 GLY A N 1
ATOM 772 C CA . GLY A 1 95 ? 19.794 6.393 6.595 1.00 94.25 95 GLY A CA 1
ATOM 773 C C . GLY A 1 95 ? 20.020 6.505 5.087 1.00 94.25 95 GLY A C 1
ATOM 774 O O . GLY A 1 95 ? 20.858 7.289 4.650 1.00 94.25 95 GLY A O 1
ATOM 775 N N . GLN A 1 96 ? 19.332 5.696 4.276 1.00 95.38 96 GLN A N 1
ATOM 776 C CA . GLN A 1 96 ? 19.528 5.710 2.829 1.00 95.38 96 GLN A CA 1
ATOM 777 C C . GLN A 1 96 ? 19.046 7.034 2.205 1.00 95.38 96 GLN A C 1
ATOM 779 O O . GLN A 1 96 ? 17.845 7.310 2.256 1.00 95.38 96 GLN A O 1
ATOM 784 N N . PRO A 1 97 ? 19.929 7.824 1.553 1.00 94.38 97 PRO A N 1
ATOM 785 C CA . PRO A 1 97 ? 19.609 9.193 1.137 1.00 94.38 97 PRO A CA 1
ATOM 786 C C . PRO A 1 97 ? 18.370 9.317 0.247 1.00 94.38 97 PRO A C 1
ATOM 788 O O . PRO A 1 97 ? 17.586 10.244 0.414 1.00 94.38 97 PRO A O 1
ATOM 791 N N . TYR A 1 98 ? 18.155 8.356 -0.654 1.00 93.31 98 TYR A N 1
ATOM 792 C CA . TYR A 1 98 ? 17.078 8.403 -1.646 1.00 93.31 98 TYR A CA 1
ATOM 793 C C . TYR A 1 98 ? 15.658 8.350 -1.053 1.00 93.31 98 TYR A C 1
ATOM 795 O O . TYR A 1 98 ? 14.720 8.732 -1.742 1.00 93.31 98 TYR A O 1
ATOM 803 N N . ASN A 1 99 ? 15.488 7.911 0.201 1.00 96.56 99 ASN A N 1
ATOM 804 C CA . ASN A 1 99 ? 14.181 7.843 0.869 1.00 96.56 99 ASN A CA 1
ATOM 805 C C . ASN A 1 99 ? 14.050 8.794 2.064 1.00 96.56 99 ASN A C 1
ATOM 807 O O . ASN A 1 99 ? 13.024 8.783 2.746 1.00 96.56 99 ASN A O 1
ATOM 811 N N . MET A 1 100 ? 15.060 9.619 2.349 1.00 96.88 100 MET A N 1
ATOM 812 C CA . MET A 1 100 ? 14.989 10.527 3.497 1.00 96.88 100 MET A CA 1
ATOM 813 C C . MET A 1 100 ? 13.945 11.630 3.302 1.00 96.88 100 MET A C 1
ATOM 815 O O . MET A 1 100 ? 13.294 12.017 4.271 1.00 96.88 100 MET A O 1
ATOM 819 N N . ASP A 1 101 ? 13.719 12.084 2.068 1.00 96.50 101 ASP A N 1
ATOM 820 C CA . ASP A 1 101 ? 12.667 13.064 1.772 1.00 96.50 101 ASP A CA 1
ATOM 821 C C . ASP A 1 101 ? 11.264 12.457 1.916 1.00 96.50 101 ASP A C 1
ATOM 823 O O . ASP A 1 101 ? 10.366 13.099 2.455 1.00 96.50 101 ASP A O 1
ATOM 827 N N . MET A 1 102 ? 11.095 11.183 1.544 1.00 97.31 102 MET A N 1
ATOM 828 C CA . MET A 1 102 ? 9.870 10.419 1.803 1.00 97.31 102 MET A CA 1
ATOM 829 C C . MET A 1 102 ? 9.590 10.328 3.311 1.00 97.31 102 MET A C 1
ATOM 831 O O . MET A 1 102 ? 8.478 10.618 3.746 1.00 97.31 102 MET A O 1
ATOM 835 N N . LEU A 1 103 ? 10.602 9.987 4.120 1.00 97.50 103 LEU A N 1
ATOM 836 C CA . LEU A 1 103 ? 10.466 9.945 5.579 1.00 97.50 103 LEU A CA 1
ATOM 837 C C . LEU A 1 103 ? 10.096 11.314 6.157 1.00 97.50 103 LEU A C 1
ATOM 839 O O . LEU A 1 103 ? 9.185 11.405 6.976 1.00 97.50 103 LEU A O 1
ATOM 843 N N . ARG A 1 104 ? 10.781 12.379 5.721 1.00 97.25 104 ARG A N 1
ATOM 844 C CA . ARG A 1 104 ? 10.469 13.749 6.142 1.00 97.25 104 ARG A CA 1
ATOM 845 C C . ARG A 1 104 ? 9.011 14.079 5.847 1.00 97.25 104 ARG A C 1
ATOM 847 O O . ARG A 1 104 ? 8.313 14.582 6.721 1.00 97.25 104 ARG A O 1
ATOM 854 N N . ARG A 1 105 ? 8.538 13.730 4.649 1.00 97.50 105 ARG A N 1
ATOM 855 C CA . ARG A 1 105 ? 7.156 13.974 4.253 1.00 97.50 105 ARG A CA 1
ATOM 856 C C . ARG A 1 105 ? 6.153 13.218 5.124 1.00 97.50 105 ARG A C 1
ATOM 858 O O . ARG A 1 105 ? 5.157 13.813 5.521 1.00 97.50 105 ARG A O 1
ATOM 865 N N . MET A 1 106 ? 6.416 11.955 5.468 1.00 96.69 106 MET A N 1
ATOM 866 C CA . MET A 1 106 ? 5.566 11.201 6.405 1.00 96.69 106 MET A CA 1
ATOM 867 C C . MET A 1 106 ? 5.451 11.916 7.759 1.00 96.69 106 MET A C 1
ATOM 869 O O . MET A 1 106 ? 4.347 12.088 8.274 1.00 96.69 106 MET A O 1
ATOM 873 N N . MET A 1 107 ? 6.576 12.409 8.292 1.00 95.94 107 MET A N 1
ATOM 874 C CA . MET A 1 107 ? 6.611 13.143 9.563 1.00 95.94 107 MET A CA 1
ATOM 875 C C . MET A 1 107 ? 5.836 14.467 9.504 1.00 95.94 107 MET A C 1
ATOM 877 O O . MET A 1 107 ? 5.143 14.806 10.457 1.00 95.94 107 MET A O 1
ATOM 881 N N . GLU A 1 108 ? 5.936 15.212 8.400 1.00 97.19 108 GLU A N 1
ATOM 882 C CA . GLU A 1 108 ? 5.196 16.467 8.196 1.00 97.19 108 GLU A CA 1
ATOM 883 C C . GLU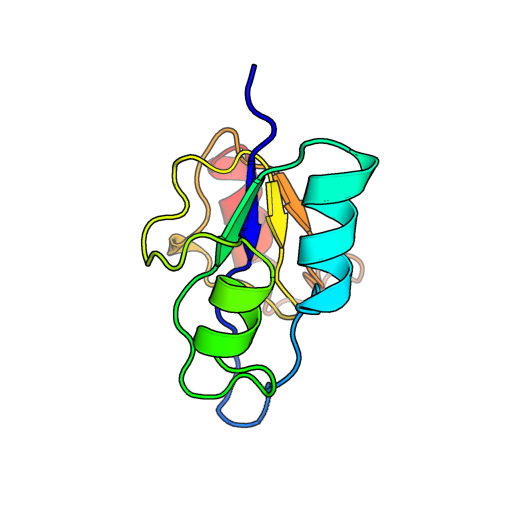 A 1 108 ? 3.682 16.252 8.089 1.00 97.19 108 GLU A C 1
ATOM 885 O O . GLU A 1 108 ? 2.904 17.091 8.536 1.00 97.19 108 GLU A O 1
ATOM 890 N N . VAL A 1 109 ? 3.264 15.145 7.469 1.00 96.19 109 VAL A N 1
ATOM 891 C CA . VAL A 1 109 ? 1.849 14.799 7.272 1.00 96.19 109 VAL A CA 1
ATOM 892 C C . VAL A 1 109 ? 1.217 14.210 8.535 1.00 96.19 109 VAL A C 1
ATOM 894 O O . VAL A 1 109 ? 0.000 14.282 8.685 1.00 96.19 109 VAL A O 1
ATOM 897 N N . GLY A 1 110 ? 2.012 13.648 9.448 1.00 93.06 110 GLY A N 1
ATOM 898 C CA . GLY A 1 110 ? 1.488 12.882 10.582 1.00 93.06 110 GLY A CA 1
ATOM 899 C C . GLY A 1 110 ? 0.969 11.506 10.153 1.00 93.06 110 GLY A C 1
ATOM 900 O O . GLY A 1 110 ? -0.097 11.081 10.600 1.00 93.06 110 GLY A O 1
ATOM 901 N N . ALA A 1 111 ? 1.700 10.863 9.239 1.00 87.88 111 ALA A N 1
ATOM 902 C CA . ALA A 1 111 ? 1.488 9.489 8.782 1.00 87.88 111 ALA A CA 1
ATOM 903 C C . ALA A 1 111 ? 2.325 8.477 9.587 1.00 87.88 111 ALA A C 1
ATOM 905 O O . ALA A 1 111 ? 3.388 8.875 10.118 1.00 87.88 111 ALA A O 1
#

Sequence (111 aa):
MEHVIGIRREDKNEWERRAPLTPDHVRRLKEAHGVHTIVQPSPIRVFTDDEYRAAGAQISEDLSRARVVFAVKEIPAELFQPDTAYVFFSHTIKGQPYNMDMLRRMMEVGA

pLDDT: mean 96.47, std 4.71, range [55.91, 98.81]